Protein AF-A0A7J8TJE6-F1 (afdb_monomer_lite)

Organism: Gossypium davidsonii (NCBI:txid34287)

pLDDT: mean 71.07, std 12.69, range [40.38, 90.12]

Secondary structure (DSSP, 8-state):
----SS-S-TTHHHHHHTT--TT--HHHHHHHHHHHHHHHHHHHHHHHHHHHHHH-HHHHHHHH---S---SHHHHHHHHHHHHHH--

Structure (mmCIF, N/CA/C/O backbone):
data_AF-A0A7J8TJE6-F1
#
_entry.id   AF-A0A7J8TJE6-F1
#
loop_
_atom_site.group_PDB
_atom_site.id
_atom_site.type_symbol
_atom_site.label_atom_id
_atom_site.label_alt_id
_atom_site.label_comp_id
_atom_site.label_asym_id
_atom_site.label_entity_id
_atom_site.label_seq_id
_atom_site.pdbx_PDB_ins_code
_atom_site.Cartn_x
_atom_site.Cartn_y
_atom_site.Cartn_z
_atom_site.occupancy
_atom_site.B_iso_or_equiv
_atom_site.auth_seq_id
_atom_site.auth_comp_id
_atom_site.auth_asym_id
_atom_site.auth_atom_id
_atom_site.pdbx_PDB_model_num
ATOM 1 N N . MET A 1 1 ? 23.298 -26.233 -26.974 1.00 40.38 1 MET A N 1
ATOM 2 C CA . MET A 1 1 ? 23.435 -24.760 -26.986 1.00 40.38 1 MET A CA 1
ATOM 3 C C . MET A 1 1 ? 22.720 -24.248 -25.752 1.00 40.38 1 MET A C 1
ATOM 5 O O . MET A 1 1 ? 21.761 -24.887 -25.346 1.00 40.38 1 MET A O 1
ATOM 9 N N . LYS A 1 2 ? 23.332 -23.273 -25.081 1.00 45.53 2 LYS A N 1
ATOM 10 C CA . LYS A 1 2 ? 23.187 -22.983 -23.651 1.00 45.53 2 LYS A CA 1
ATOM 11 C C . LYS A 1 2 ? 21.801 -22.461 -23.262 1.00 45.53 2 LYS A C 1
ATOM 13 O O . LYS A 1 2 ? 21.073 -21.912 -24.077 1.00 45.53 2 LYS A O 1
ATOM 18 N N . GLU A 1 3 ? 21.507 -22.712 -21.996 1.00 48.03 3 GLU A N 1
ATOM 19 C CA . GLU A 1 3 ? 20.351 -22.315 -21.206 1.00 48.03 3 G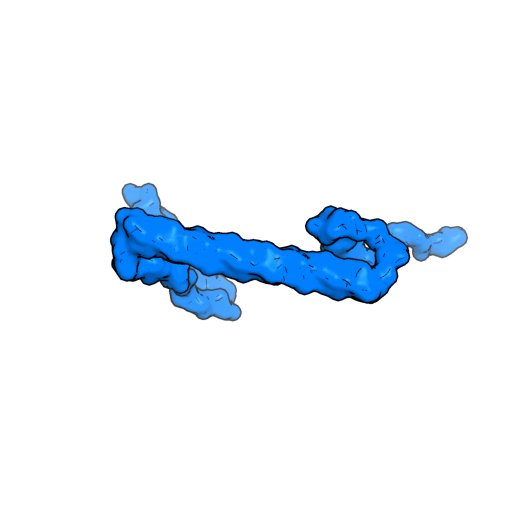LU A CA 1
ATOM 20 C C . GLU A 1 3 ? 20.278 -20.782 -21.102 1.00 48.03 3 GLU A C 1
ATOM 22 O O . GLU A 1 3 ? 21.058 -20.191 -20.365 1.00 48.03 3 GLU A O 1
ATOM 27 N N . ASP A 1 4 ? 19.350 -20.139 -21.812 1.00 48.62 4 ASP A N 1
ATOM 28 C CA . ASP A 1 4 ? 19.152 -18.678 -21.753 1.00 48.62 4 ASP A CA 1
ATOM 29 C C . ASP A 1 4 ? 17.676 -18.295 -21.493 1.00 48.62 4 ASP A C 1
ATOM 31 O O . ASP A 1 4 ? 17.207 -17.247 -21.924 1.00 48.62 4 ASP A O 1
ATOM 35 N N . GLU A 1 5 ? 16.910 -19.124 -20.770 1.00 50.84 5 GLU A N 1
ATOM 36 C CA . GLU A 1 5 ? 15.501 -18.818 -20.431 1.00 50.84 5 GLU A CA 1
ATOM 37 C C . GLU A 1 5 ? 15.255 -18.435 -18.957 1.00 50.84 5 GLU A C 1
ATOM 39 O O . GLU A 1 5 ? 14.128 -18.117 -18.585 1.00 50.84 5 GLU A O 1
ATOM 44 N N . ALA A 1 6 ? 16.289 -18.378 -18.108 1.00 47.91 6 ALA A N 1
ATOM 45 C CA . ALA A 1 6 ? 16.117 -18.194 -16.657 1.00 47.91 6 ALA A CA 1
ATOM 46 C C . ALA A 1 6 ? 16.570 -16.832 -16.085 1.00 47.91 6 ALA A C 1
ATOM 48 O O . ALA A 1 6 ? 16.607 -16.678 -14.869 1.00 47.91 6 ALA A O 1
ATOM 49 N N . ASN A 1 7 ? 16.893 -15.834 -16.915 1.00 46.31 7 ASN A N 1
ATOM 50 C CA . ASN A 1 7 ? 17.344 -14.507 -16.455 1.00 46.31 7 ASN A CA 1
ATOM 51 C C . ASN A 1 7 ? 16.469 -13.370 -17.011 1.00 46.31 7 ASN A C 1
ATOM 53 O O . ASN A 1 7 ? 16.929 -12.477 -17.720 1.00 46.31 7 ASN A O 1
ATOM 57 N N . GLY A 1 8 ? 15.174 -13.381 -16.685 1.00 54.75 8 GLY A N 1
ATOM 58 C CA . GLY A 1 8 ? 14.416 -12.126 -16.689 1.00 54.75 8 GLY A CA 1
ATOM 59 C C . GLY A 1 8 ? 14.964 -11.189 -15.605 1.00 54.75 8 GLY A C 1
ATOM 60 O O . GLY A 1 8 ? 15.413 -11.699 -14.578 1.00 54.75 8 GLY A O 1
ATOM 61 N N . PRO A 1 9 ? 14.944 -9.849 -15.785 1.00 55.53 9 PRO A N 1
ATOM 62 C CA . PRO A 1 9 ? 15.370 -8.941 -14.725 1.00 55.53 9 PRO A CA 1
ATOM 63 C C . PRO A 1 9 ? 14.600 -9.294 -13.442 1.00 55.53 9 PRO A C 1
ATOM 65 O O . PRO A 1 9 ? 13.385 -9.506 -13.533 1.00 55.53 9 PRO A O 1
ATOM 68 N N . PRO A 1 10 ? 15.270 -9.380 -12.275 1.00 59.41 10 PRO A N 1
ATOM 69 C CA . PRO A 1 10 ? 14.735 -9.981 -11.045 1.00 59.41 10 PRO A CA 1
ATOM 70 C C . PRO A 1 10 ? 13.429 -9.369 -10.506 1.00 59.41 10 PRO A C 1
ATOM 72 O O . PRO A 1 10 ? 12.875 -9.873 -9.540 1.00 59.41 10 PRO A O 1
ATOM 75 N N . ASN A 1 11 ? 12.894 -8.334 -11.157 1.00 64.50 11 ASN A N 1
ATOM 76 C CA . ASN A 1 11 ? 11.736 -7.560 -10.738 1.00 64.50 11 ASN A CA 1
ATOM 77 C C . ASN A 1 11 ? 10.670 -7.393 -11.846 1.00 64.50 11 ASN A C 1
ATOM 79 O O . ASN A 1 11 ? 9.973 -6.383 -11.854 1.00 64.50 11 ASN A O 1
ATOM 83 N N . ARG A 1 12 ? 10.502 -8.333 -12.797 1.00 66.81 12 ARG A N 1
ATOM 84 C CA . ARG A 1 12 ? 9.442 -8.237 -13.843 1.00 66.81 12 ARG A CA 1
ATOM 85 C C . ARG A 1 12 ? 8.049 -7.924 -13.270 1.00 66.81 12 ARG A C 1
ATOM 87 O O . ARG A 1 12 ? 7.304 -7.145 -13.860 1.00 66.81 12 ARG A O 1
ATOM 94 N N . GLU A 1 13 ? 7.730 -8.480 -12.104 1.00 74.56 13 GLU A N 1
ATOM 95 C CA . GLU A 1 13 ? 6.485 -8.207 -11.374 1.00 74.56 13 GLU A CA 1
ATOM 96 C C . GLU A 1 13 ? 6.358 -6.734 -10.956 1.00 74.56 13 GLU A C 1
ATOM 98 O O . GLU A 1 13 ? 5.280 -6.154 -11.051 1.00 74.56 13 GLU A O 1
ATOM 103 N N . MET A 1 14 ? 7.464 -6.095 -10.565 1.00 73.81 14 MET A N 1
ATOM 104 C CA . MET A 1 14 ? 7.503 -4.678 -10.197 1.00 73.81 14 MET A CA 1
ATOM 105 C C . MET A 1 14 ? 7.172 -3.782 -11.395 1.00 73.81 14 MET A C 1
ATOM 107 O O . MET A 1 14 ? 6.359 -2.873 -11.261 1.00 73.81 14 MET A O 1
ATOM 111 N N . TYR A 1 15 ? 7.732 -4.061 -12.576 1.00 78.94 15 TYR A N 1
ATOM 112 C CA . TYR A 1 15 ? 7.412 -3.313 -13.798 1.00 78.94 15 TYR A CA 1
ATOM 113 C C . TYR A 1 15 ? 5.938 -3.481 -14.192 1.00 78.94 15 TYR A C 1
ATOM 115 O O . TYR A 1 15 ? 5.267 -2.493 -14.486 1.00 78.94 15 TYR A O 1
ATOM 123 N N . ALA A 1 16 ? 5.390 -4.696 -14.084 1.00 79.38 16 ALA A N 1
ATOM 124 C CA . ALA A 1 16 ? 3.970 -4.951 -14.332 1.00 79.38 16 ALA A CA 1
ATOM 125 C C . ALA A 1 16 ? 3.049 -4.190 -13.356 1.00 79.38 16 ALA A C 1
ATOM 127 O O . ALA A 1 16 ? 2.066 -3.582 -13.781 1.00 79.38 16 ALA A O 1
ATOM 128 N N . LEU A 1 17 ? 3.388 -4.165 -12.060 1.00 82.25 17 LEU A N 1
ATOM 129 C CA . LEU A 1 17 ? 2.648 -3.430 -11.022 1.00 82.25 17 LEU A CA 1
ATOM 130 C C . LEU A 1 17 ? 2.717 -1.904 -11.194 1.00 82.25 17 LEU A C 1
ATOM 132 O O . LEU A 1 17 ? 1.778 -1.187 -10.824 1.00 82.25 17 LEU A O 1
ATOM 136 N N . LEU A 1 18 ? 3.831 -1.408 -11.738 1.00 82.38 18 LEU A N 1
ATOM 137 C CA . LEU A 1 18 ? 4.048 0.002 -12.061 1.00 82.38 18 LEU A CA 1
ATOM 138 C C . LEU A 1 18 ? 3.531 0.378 -13.460 1.00 82.38 18 LEU A C 1
ATOM 140 O O . LEU A 1 18 ? 3.576 1.553 -13.810 1.00 82.38 18 LEU A O 1
ATOM 144 N N . HIS A 1 19 ? 3.002 -0.583 -14.228 1.00 83.06 19 HIS A N 1
ATOM 145 C CA . HIS A 1 19 ? 2.595 -0.407 -15.627 1.00 83.06 19 HIS A CA 1
ATOM 146 C C . HIS A 1 19 ? 3.708 0.179 -16.509 1.00 83.06 19 HIS A C 1
ATOM 148 O O . HIS A 1 19 ? 3.456 0.997 -17.392 1.00 83.06 19 HIS A O 1
ATOM 154 N N . LEU A 1 20 ? 4.944 -0.243 -16.251 1.00 85.50 20 LEU A N 1
ATOM 155 C CA . LEU A 1 20 ? 6.129 0.134 -17.006 1.00 85.50 20 LEU A CA 1
ATOM 156 C C . LEU A 1 20 ? 6.605 -1.039 -17.854 1.00 85.50 20 LEU A C 1
ATOM 158 O O . LEU A 1 20 ? 6.418 -2.207 -17.508 1.00 85.50 20 LEU A O 1
ATOM 162 N N . SER A 1 21 ? 7.238 -0.711 -18.973 1.00 84.12 21 SER 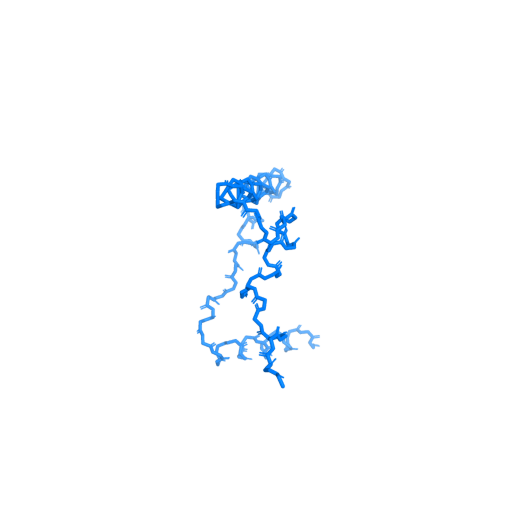A N 1
ATOM 163 C CA . SER A 1 21 ? 7.919 -1.710 -19.783 1.00 84.12 21 SER A CA 1
ATOM 164 C C . SER A 1 21 ? 9.232 -2.132 -19.098 1.00 84.12 21 SER A C 1
ATOM 166 O O . SER A 1 21 ? 9.827 -1.312 -18.393 1.00 84.12 21 SER A O 1
ATOM 168 N N . PRO A 1 22 ? 9.715 -3.379 -19.262 1.00 79.19 22 PRO A N 1
ATOM 169 C CA . PRO A 1 22 ? 10.987 -3.822 -18.678 1.00 79.19 22 PRO A CA 1
ATOM 170 C C . PRO A 1 22 ? 12.223 -3.029 -19.144 1.00 79.19 22 PRO A C 1
ATOM 172 O O . PRO A 1 22 ? 13.276 -3.140 -18.528 1.00 79.19 22 PRO A O 1
ATOM 175 N N . ASP A 1 23 ? 12.098 -2.266 -20.230 1.00 81.44 23 ASP A N 1
ATOM 176 C CA . ASP A 1 23 ? 13.088 -1.354 -20.817 1.00 81.44 23 ASP A CA 1
ATOM 177 C C . ASP A 1 23 ? 12.859 0.128 -20.450 1.00 81.44 23 ASP A C 1
ATOM 179 O O . ASP A 1 23 ? 13.527 1.001 -21.002 1.00 81.44 23 ASP A O 1
ATOM 183 N N . ALA A 1 24 ? 11.933 0.426 -19.530 1.00 83.56 24 ALA A N 1
ATOM 184 C CA . ALA A 1 24 ? 11.698 1.787 -19.045 1.00 83.56 24 ALA A CA 1
ATOM 185 C C . ALA A 1 24 ? 12.959 2.392 -18.405 1.00 83.56 24 ALA A C 1
ATOM 187 O O . ALA A 1 24 ? 13.721 1.699 -17.727 1.00 83.56 24 ALA A O 1
ATOM 188 N N . SER A 1 25 ? 13.147 3.702 -18.587 1.00 87.25 25 SER A N 1
ATOM 189 C CA . SER A 1 25 ? 14.298 4.424 -18.032 1.00 87.25 25 SER A CA 1
ATOM 190 C C . SER A 1 25 ? 14.192 4.559 -16.511 1.00 87.25 25 SER A C 1
ATOM 192 O O . SER A 1 25 ? 13.094 4.697 -15.966 1.00 87.25 25 SER A O 1
ATOM 194 N N . ASP A 1 26 ? 15.330 4.612 -15.817 1.00 86.31 26 ASP A N 1
ATOM 195 C CA . ASP A 1 26 ? 15.390 4.802 -14.362 1.00 86.31 26 ASP A CA 1
ATOM 196 C C . ASP A 1 26 ? 14.607 6.047 -13.910 1.00 86.31 26 ASP A C 1
ATOM 198 O O . ASP A 1 26 ? 13.910 6.024 -12.897 1.00 86.31 26 ASP A O 1
ATOM 202 N N . GLU A 1 27 ? 14.635 7.126 -14.695 1.00 87.88 27 GLU A N 1
ATOM 203 C CA . GLU A 1 27 ? 13.883 8.356 -14.412 1.00 87.88 27 GLU A CA 1
ATOM 204 C C . GLU A 1 27 ? 12.361 8.148 -14.440 1.00 87.88 27 GLU A C 1
ATOM 206 O O . GLU A 1 27 ? 11.622 8.755 -13.657 1.00 87.88 27 GLU A O 1
ATOM 211 N N . GLU A 1 28 ? 11.877 7.292 -15.340 1.00 84.81 28 GLU A N 1
ATOM 212 C CA . GLU A 1 28 ? 10.460 6.943 -15.442 1.00 84.81 28 GLU A CA 1
ATOM 213 C C . GLU A 1 28 ? 10.048 6.046 -14.277 1.00 84.81 28 GLU A C 1
ATOM 215 O O . GLU A 1 28 ? 9.015 6.292 -13.649 1.00 84.81 28 GLU A O 1
ATOM 220 N N . VAL A 1 29 ? 10.892 5.070 -13.929 1.00 85.50 29 VAL A N 1
ATOM 221 C CA . VAL A 1 29 ? 10.698 4.198 -12.764 1.00 85.50 29 VAL A CA 1
ATOM 222 C C . VAL A 1 29 ? 10.607 5.030 -11.483 1.00 85.50 29 VAL A C 1
ATOM 224 O O . VAL A 1 29 ? 9.631 4.902 -10.739 1.00 85.50 29 VAL A O 1
ATOM 227 N N . HIS A 1 30 ? 11.557 5.940 -11.256 1.00 87.12 30 HIS A N 1
ATOM 228 C CA . HIS A 1 30 ? 11.555 6.834 -10.096 1.00 87.12 30 HIS A CA 1
ATOM 229 C C . HIS A 1 30 ? 10.296 7.700 -10.040 1.00 87.12 30 HIS A C 1
ATOM 231 O O . HIS A 1 30 ? 9.614 7.741 -9.016 1.00 87.12 30 HIS A O 1
ATOM 237 N N . ARG A 1 31 ? 9.918 8.325 -11.160 1.00 90.12 31 ARG A N 1
ATOM 238 C CA . ARG A 1 31 ? 8.728 9.180 -11.225 1.00 90.12 31 ARG A CA 1
ATOM 239 C C . ARG A 1 31 ? 7.443 8.420 -10.903 1.00 90.12 31 ARG A C 1
ATOM 241 O O . ARG A 1 31 ? 6.576 8.950 -10.206 1.00 90.12 31 ARG A O 1
ATOM 248 N N . VAL A 1 32 ? 7.279 7.202 -11.423 1.00 88.88 32 VAL A N 1
ATOM 249 C CA . VAL A 1 32 ? 6.077 6.398 -11.161 1.00 88.88 32 VAL A CA 1
ATOM 250 C C . VAL A 1 32 ? 6.032 5.950 -9.705 1.00 88.88 32 VAL A C 1
ATOM 252 O O . VAL A 1 32 ? 4.968 6.047 -9.093 1.00 88.88 32 VAL A O 1
ATOM 255 N N . ILE A 1 33 ? 7.159 5.523 -9.130 1.00 85.31 33 ILE A N 1
ATOM 256 C CA . ILE A 1 33 ? 7.241 5.163 -7.708 1.00 85.31 33 ILE A CA 1
ATOM 257 C C . ILE A 1 33 ? 6.881 6.364 -6.834 1.00 85.31 33 ILE A C 1
ATOM 259 O O . ILE A 1 33 ? 6.017 6.237 -5.966 1.00 85.31 33 ILE A O 1
ATOM 263 N N . ASP A 1 34 ? 7.459 7.534 -7.104 1.00 88.12 34 ASP A N 1
ATOM 264 C CA . ASP A 1 34 ? 7.184 8.760 -6.354 1.00 88.12 34 ASP A CA 1
ATOM 265 C C . ASP A 1 34 ? 5.705 9.148 -6.440 1.00 88.12 34 ASP A C 1
ATOM 267 O O . ASP A 1 34 ? 5.060 9.432 -5.427 1.00 88.12 34 ASP A O 1
ATOM 271 N N . ASN A 1 35 ? 5.122 9.091 -7.639 1.00 84.75 35 ASN A N 1
ATOM 272 C CA . ASN A 1 35 ? 3.703 9.370 -7.840 1.00 84.75 35 ASN A CA 1
ATOM 273 C C . ASN A 1 35 ? 2.807 8.351 -7.123 1.00 84.75 35 ASN A C 1
ATOM 275 O O . ASN A 1 35 ? 1.808 8.731 -6.507 1.00 84.75 35 ASN A O 1
ATOM 279 N N . ARG A 1 36 ? 3.161 7.061 -7.166 1.00 87.06 36 ARG A N 1
ATOM 280 C CA . ARG A 1 36 ? 2.418 5.984 -6.499 1.00 87.06 36 ARG A CA 1
ATOM 281 C C . ARG A 1 36 ? 2.490 6.137 -4.981 1.00 87.06 36 ARG A C 1
ATOM 283 O O . ARG A 1 36 ? 1.462 6.043 -4.312 1.00 87.06 36 ARG A O 1
ATOM 290 N N . LEU A 1 37 ? 3.669 6.439 -4.440 1.00 82.56 37 LEU A N 1
ATOM 291 C CA . LEU A 1 37 ? 3.881 6.675 -3.014 1.00 82.56 37 LEU A CA 1
ATOM 292 C C . LEU A 1 37 ? 3.131 7.924 -2.536 1.00 82.56 37 LEU A C 1
ATOM 294 O O . LEU A 1 37 ? 2.480 7.899 -1.486 1.00 82.56 37 LEU A O 1
ATOM 298 N N . LYS A 1 38 ? 3.147 8.995 -3.338 1.00 84.25 38 LYS A N 1
ATOM 299 C CA . LYS A 1 38 ? 2.366 10.209 -3.087 1.00 84.25 38 L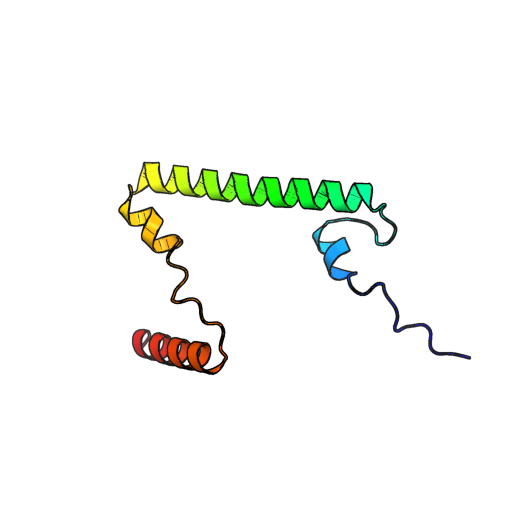YS A CA 1
ATOM 300 C C . LY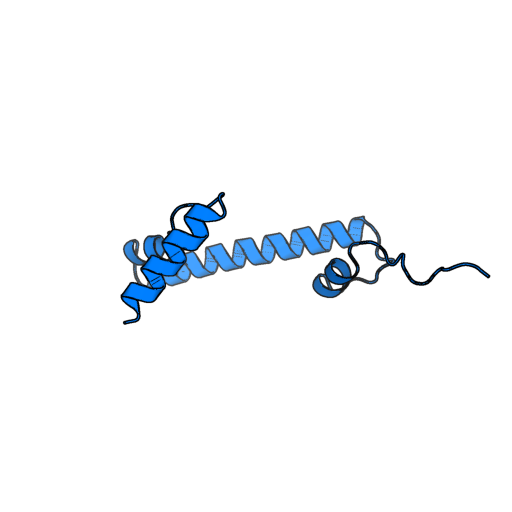S A 1 38 ? 0.869 9.910 -3.073 1.00 84.25 38 LYS A C 1
ATOM 302 O O . LYS A 1 38 ? 0.176 10.362 -2.166 1.00 84.25 38 LYS A O 1
ATOM 307 N N . PHE A 1 39 ? 0.372 9.113 -4.020 1.00 83.75 39 PHE A N 1
ATOM 308 C CA . PHE A 1 39 ? -1.031 8.698 -4.055 1.00 83.75 39 PHE A CA 1
ATOM 309 C C . PHE A 1 39 ? -1.426 7.892 -2.813 1.00 83.75 39 PHE A C 1
ATOM 311 O O . PHE A 1 39 ? -2.448 8.195 -2.199 1.00 83.75 39 PHE A O 1
ATOM 318 N N . ILE A 1 40 ? -0.612 6.912 -2.407 1.00 79.25 40 ILE A N 1
ATOM 319 C CA . ILE A 1 40 ? -0.857 6.105 -1.201 1.00 79.25 40 ILE A CA 1
ATOM 320 C C . ILE A 1 40 ? -0.913 7.002 0.037 1.00 79.25 40 ILE A C 1
ATOM 322 O O . ILE A 1 40 ? -1.866 6.933 0.811 1.00 79.25 40 ILE A O 1
ATOM 326 N N . THR A 1 41 ? 0.069 7.889 0.198 1.00 75.62 41 THR A N 1
ATOM 327 C CA . THR A 1 41 ? 0.146 8.805 1.344 1.00 75.62 41 THR A CA 1
ATOM 328 C C . THR A 1 41 ? -1.060 9.741 1.400 1.00 75.62 41 THR A C 1
ATOM 330 O O . THR A 1 41 ? -1.715 9.845 2.436 1.00 75.62 41 THR A O 1
ATOM 333 N N . LEU A 1 42 ? -1.401 10.384 0.280 1.00 76.94 42 LEU A N 1
ATOM 334 C CA . LEU A 1 42 ? -2.537 11.305 0.206 1.00 76.94 42 LEU A CA 1
ATOM 335 C C . LEU A 1 42 ? -3.873 10.593 0.428 1.00 76.94 42 LEU A C 1
ATOM 337 O O . LEU A 1 42 ? -4.744 11.134 1.106 1.00 76.94 42 LEU A O 1
ATOM 341 N N . THR A 1 43 ? -4.035 9.384 -0.111 1.00 73.25 43 THR A N 1
ATOM 342 C CA . THR A 1 43 ? -5.256 8.589 0.070 1.00 73.25 43 THR A CA 1
ATOM 343 C C . THR A 1 43 ? -5.405 8.147 1.519 1.00 73.25 43 THR A C 1
ATOM 345 O O . THR A 1 43 ? -6.497 8.269 2.064 1.00 73.25 43 THR A O 1
ATOM 348 N N . ASN A 1 44 ? -4.319 7.717 2.167 1.00 76.25 44 ASN A N 1
ATOM 349 C CA . ASN A 1 44 ? -4.330 7.388 3.590 1.00 76.25 44 ASN A CA 1
ATOM 350 C C . ASN A 1 44 ? -4.712 8.604 4.434 1.00 76.25 44 ASN A C 1
ATOM 352 O O . ASN A 1 44 ? -5.663 8.524 5.201 1.00 76.25 44 ASN A O 1
ATOM 356 N N . ILE A 1 45 ? -4.044 9.748 4.258 1.00 77.75 45 ILE A N 1
ATOM 357 C CA . ILE A 1 45 ? -4.364 10.972 5.011 1.00 77.75 45 ILE A CA 1
ATOM 358 C C . ILE A 1 45 ? -5.822 11.384 4.790 1.00 77.75 45 ILE A C 1
ATOM 360 O O . ILE A 1 45 ? -6.530 11.673 5.750 1.00 77.75 45 ILE A O 1
ATOM 364 N N . LYS A 1 46 ? -6.300 11.363 3.541 1.00 76.62 46 LYS A N 1
ATOM 365 C CA . LYS A 1 46 ? -7.690 11.695 3.218 1.00 76.62 46 LYS A CA 1
ATOM 366 C C . LYS A 1 46 ? -8.673 10.732 3.881 1.00 76.62 46 LYS A C 1
ATOM 368 O O . LYS A 1 46 ? -9.663 11.182 4.445 1.00 76.62 46 LYS A O 1
ATOM 373 N N . LEU A 1 47 ? -8.394 9.431 3.844 1.00 74.38 47 LEU A N 1
ATOM 374 C CA . LEU A 1 47 ? -9.201 8.416 4.513 1.00 74.38 47 LEU A CA 1
ATOM 375 C C . LEU A 1 47 ? -9.215 8.640 6.032 1.00 74.38 47 LEU A C 1
ATOM 377 O O . LEU A 1 47 ? -10.275 8.554 6.641 1.00 74.38 47 LEU A O 1
ATOM 381 N N . HIS A 1 48 ? -8.074 8.988 6.634 1.00 73.50 48 HIS A N 1
ATOM 382 C CA . HIS A 1 48 ? -7.995 9.349 8.049 1.00 73.50 48 HIS A CA 1
ATOM 383 C C . HIS A 1 48 ? -8.841 10.586 8.370 1.00 73.50 48 HIS A C 1
ATOM 385 O O . HIS A 1 48 ? -9.616 10.545 9.318 1.00 73.50 48 HIS A O 1
ATOM 391 N N . MET A 1 49 ? -8.769 11.649 7.565 1.00 75.94 49 MET A N 1
ATOM 392 C CA . MET A 1 49 ? -9.617 12.834 7.749 1.00 75.94 49 MET A CA 1
ATOM 393 C C . MET A 1 49 ? -11.106 12.489 7.637 1.00 75.94 49 MET A C 1
ATOM 395 O O . MET A 1 49 ? -11.890 12.882 8.488 1.00 75.94 49 MET A O 1
ATOM 399 N N . GLN A 1 50 ? -11.494 11.682 6.647 1.00 71.31 50 GLN A N 1
ATOM 400 C CA . GLN A 1 50 ? -12.888 11.259 6.482 1.00 71.31 50 GLN A CA 1
ATOM 401 C C . GLN A 1 50 ? -13.379 10.397 7.650 1.00 71.31 50 GLN A C 1
ATOM 403 O O . GLN A 1 50 ? -14.508 10.553 8.096 1.00 71.31 50 GLN A O 1
ATOM 408 N N . ILE A 1 51 ? -12.544 9.489 8.160 1.00 67.75 51 ILE A N 1
ATOM 409 C CA . ILE A 1 51 ? -12.877 8.676 9.335 1.00 67.75 51 ILE A CA 1
ATOM 410 C C . ILE A 1 51 ? -13.023 9.561 10.575 1.00 67.75 51 ILE A C 1
ATOM 412 O O . ILE A 1 51 ? -13.971 9.378 11.331 1.00 67.75 51 ILE A O 1
ATOM 416 N N . TYR A 1 52 ? -12.138 10.545 10.745 1.00 67.38 52 TYR A N 1
ATOM 417 C CA . TYR A 1 52 ? -12.227 11.528 11.821 1.00 67.38 52 TYR A CA 1
ATOM 418 C C . TYR A 1 52 ? -13.531 12.329 11.758 1.00 67.38 52 TYR A C 1
ATOM 420 O O . TYR A 1 52 ? -14.233 12.422 12.762 1.00 67.38 52 TYR A O 1
ATOM 428 N N . ASP A 1 53 ? -13.881 12.847 10.580 1.00 68.75 53 ASP A N 1
ATOM 429 C CA . ASP A 1 53 ? -15.093 13.645 10.380 1.00 68.75 53 ASP A CA 1
ATOM 430 C C . ASP A 1 53 ? -16.374 12.844 10.674 1.00 68.75 53 ASP A C 1
ATOM 432 O O . ASP A 1 53 ? -17.386 13.419 11.070 1.00 68.75 53 ASP A O 1
ATOM 436 N N . ILE A 1 54 ? -16.340 11.518 10.492 1.00 70.50 54 ILE A N 1
ATOM 437 C CA . ILE A 1 54 ? -17.503 10.640 10.683 1.00 70.50 54 ILE A CA 1
ATOM 438 C C . ILE A 1 54 ? -17.572 10.071 12.109 1.00 70.50 54 ILE A C 1
ATOM 440 O O . ILE A 1 54 ? -18.664 9.964 12.665 1.00 70.50 54 ILE A O 1
ATOM 444 N N . TYR A 1 55 ? -16.441 9.689 12.707 1.00 66.62 55 TYR A N 1
ATOM 445 C CA . TYR A 1 55 ? -16.411 8.873 13.929 1.00 66.62 55 TYR A CA 1
ATOM 446 C C . TYR A 1 55 ? -15.562 9.459 15.076 1.00 66.62 55 TYR A C 1
ATOM 448 O O . TYR A 1 55 ? -15.492 8.859 16.148 1.00 66.62 55 TYR A O 1
ATOM 456 N N . GLY A 1 56 ? -14.913 10.614 14.898 1.00 67.81 56 GLY A N 1
ATOM 457 C CA . GLY A 1 56 ? -14.077 11.247 15.928 1.00 67.81 56 GLY A CA 1
ATOM 458 C C . GLY A 1 56 ? -12.763 10.504 16.233 1.00 67.81 56 GLY A C 1
ATOM 459 O O . GLY A 1 56 ? -12.386 9.551 15.551 1.00 67.81 56 GLY A O 1
ATOM 460 N N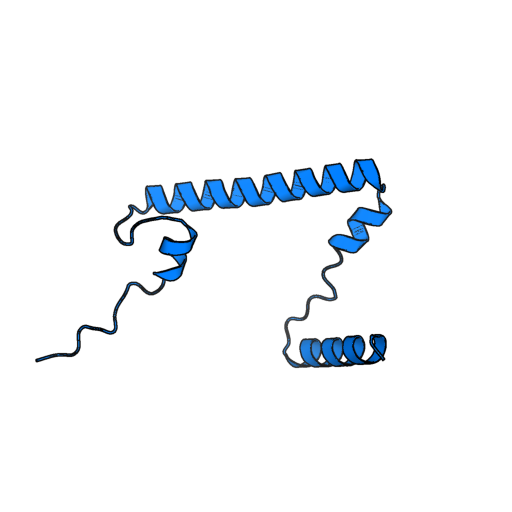 . MET A 1 57 ? -12.032 10.952 17.266 1.00 61.16 57 MET A N 1
ATOM 461 C CA . MET A 1 57 ? -10.662 10.489 17.580 1.00 61.16 57 MET A CA 1
ATOM 462 C C . MET A 1 57 ? -10.538 8.992 17.916 1.00 61.16 57 MET A C 1
ATOM 464 O O . MET A 1 57 ? -9.510 8.393 17.609 1.00 61.16 57 MET A O 1
ATOM 468 N N . GLU A 1 58 ? -11.556 8.374 18.522 1.00 59.75 58 GLU A N 1
ATOM 469 C CA . GLU A 1 58 ? -11.505 6.961 18.947 1.00 59.75 58 GLU A CA 1
ATOM 470 C C . GLU A 1 58 ? -11.394 5.995 17.756 1.00 59.75 58 GLU A C 1
ATOM 472 O O . GLU A 1 58 ? -10.719 4.967 17.824 1.00 59.75 58 GLU A O 1
ATOM 477 N N . SER A 1 59 ? -11.982 6.365 16.618 1.00 58.94 59 SER A N 1
ATOM 478 C CA . SER A 1 59 ? -11.976 5.552 15.399 1.00 58.94 59 SER A CA 1
ATOM 479 C C . SER A 1 59 ? -10.611 5.473 14.710 1.00 58.94 59 SER A C 1
ATOM 481 O O . SER A 1 59 ? -10.293 4.459 14.082 1.00 58.94 59 SER A O 1
ATOM 483 N N . LEU A 1 60 ? -9.779 6.510 14.857 1.00 56.09 60 LEU A N 1
ATOM 484 C CA . LEU A 1 60 ? -8.445 6.575 14.258 1.00 56.09 60 LEU A CA 1
ATOM 485 C C . LEU A 1 60 ? -7.475 5.590 14.918 1.00 56.09 60 LEU A C 1
ATOM 487 O O . LEU A 1 60 ? -6.661 4.988 14.217 1.00 56.09 60 LEU A O 1
ATOM 491 N N . ASN A 1 61 ? -7.604 5.386 16.233 1.00 55.84 61 ASN A N 1
ATOM 492 C CA . ASN A 1 61 ? -6.776 4.440 16.982 1.00 55.84 61 ASN A CA 1
ATOM 493 C C . ASN A 1 61 ? -7.066 2.992 16.555 1.00 55.84 61 ASN A C 1
ATOM 495 O O . ASN A 1 61 ? -6.136 2.241 16.285 1.00 55.84 61 ASN A O 1
ATOM 499 N N . SER A 1 62 ? -8.335 2.633 16.327 1.00 56.88 62 SER A N 1
ATOM 500 C CA . SER A 1 62 ? -8.722 1.259 15.954 1.00 56.88 62 SER A CA 1
ATOM 501 C C . SER A 1 62 ? -8.161 0.762 14.611 1.00 56.88 62 SER A C 1
ATOM 503 O O . SER A 1 62 ? -8.007 -0.440 14.412 1.00 56.88 62 SER A O 1
ATOM 505 N N . ARG A 1 63 ? -7.847 1.672 13.673 1.00 54.53 63 ARG A N 1
ATOM 506 C CA . ARG A 1 63 ? -7.326 1.322 12.337 1.00 54.53 63 ARG A CA 1
ATOM 507 C C . ARG A 1 63 ? -5.801 1.403 12.244 1.00 54.53 63 ARG A C 1
ATOM 509 O O . ARG A 1 63 ? -5.229 0.842 11.311 1.00 54.53 63 ARG A O 1
ATOM 516 N N . LEU A 1 64 ? -5.159 2.116 13.176 1.00 49.72 64 LEU A N 1
ATOM 517 C CA . LEU A 1 64 ? -3.705 2.300 13.242 1.00 49.72 64 LEU A CA 1
ATOM 518 C C . LEU A 1 64 ? -3.034 1.494 14.360 1.00 49.72 64 LEU A C 1
ATOM 520 O O . LEU A 1 64 ? -1.806 1.404 14.380 1.00 49.72 64 LEU A O 1
ATOM 524 N N . GLU A 1 65 ? -3.808 0.859 15.238 1.00 55.84 65 GLU A N 1
ATOM 525 C CA . GLU A 1 65 ? -3.364 -0.288 16.025 1.00 55.84 65 GLU A CA 1
ATOM 526 C C . GLU A 1 65 ? -3.142 -1.473 15.076 1.00 55.84 65 GLU A C 1
ATOM 528 O O . GLU A 1 65 ? -3.821 -2.496 15.111 1.00 55.84 65 GLU A O 1
ATOM 533 N N . LEU A 1 66 ? -2.144 -1.337 14.193 1.00 55.22 66 LEU A N 1
ATOM 534 C CA . LEU A 1 66 ? -1.378 -2.491 13.769 1.00 55.22 66 LEU A CA 1
ATOM 535 C C . LEU A 1 66 ? -1.026 -3.194 15.073 1.00 55.22 66 LEU A C 1
ATOM 537 O O . LEU A 1 66 ? -0.331 -2.614 15.915 1.00 55.22 66 LEU A O 1
ATOM 541 N N . GLY A 1 67 ? -1.601 -4.383 15.260 1.00 55.66 67 GLY A N 1
ATOM 542 C CA . GLY A 1 67 ? -1.354 -5.207 16.431 1.00 55.66 67 GLY A CA 1
ATOM 543 C C . GLY A 1 67 ? 0.149 -5.306 16.710 1.00 55.66 67 GLY A C 1
ATOM 544 O O . GLY A 1 67 ? 0.964 -4.966 15.844 1.00 55.66 67 GLY A O 1
ATOM 545 N N . PRO A 1 68 ? 0.536 -5.748 17.919 1.00 57.28 68 PRO A N 1
ATOM 546 C CA . PRO A 1 68 ? 1.920 -5.717 18.386 1.00 57.28 68 PRO A CA 1
ATOM 547 C C . PRO A 1 68 ? 2.872 -6.113 17.263 1.00 57.28 68 PRO A C 1
ATOM 549 O O . PRO A 1 68 ? 2.630 -7.123 16.617 1.00 57.28 68 PRO A O 1
ATOM 552 N N . LYS A 1 69 ? 3.893 -5.303 16.969 1.00 58.88 69 LYS A N 1
ATOM 553 C CA . LYS A 1 69 ? 4.746 -5.498 15.789 1.00 58.88 69 LYS A CA 1
ATOM 554 C C . LYS A 1 69 ? 5.488 -6.840 15.902 1.00 58.88 69 LYS A C 1
ATOM 556 O O . LYS A 1 69 ? 6.535 -6.903 16.542 1.00 58.88 69 LYS A O 1
ATOM 561 N N . LEU A 1 70 ? 4.926 -7.900 15.317 1.00 61.47 70 LEU A N 1
ATOM 562 C CA . LEU A 1 70 ? 5.463 -9.260 15.389 1.00 61.47 70 LEU A CA 1
ATOM 563 C C . LEU A 1 70 ? 6.613 -9.375 14.401 1.00 61.47 70 LEU A C 1
ATOM 565 O O . LEU A 1 70 ? 6.404 -9.421 13.192 1.00 61.47 70 LEU A O 1
ATOM 569 N N . ASN A 1 71 ? 7.837 -9.395 14.918 1.00 65.56 71 ASN A N 1
ATOM 570 C CA . ASN A 1 71 ? 9.038 -9.506 14.086 1.00 65.56 71 ASN A CA 1
ATOM 571 C C . ASN A 1 71 ? 9.638 -10.921 14.135 1.00 65.56 71 ASN A C 1
ATOM 573 O O . ASN A 1 71 ? 10.649 -11.179 13.485 1.00 65.56 71 ASN A O 1
ATOM 577 N N . LYS A 1 72 ? 9.032 -11.835 14.910 1.00 73.12 72 LYS A N 1
ATOM 578 C CA . LYS A 1 72 ? 9.462 -13.230 15.073 1.00 73.12 72 LYS A CA 1
ATOM 579 C C . LYS A 1 72 ? 8.334 -14.200 14.725 1.00 73.12 72 LYS A C 1
ATOM 581 O O . LYS A 1 72 ? 7.169 -13.945 15.024 1.00 73.12 72 LYS A O 1
ATOM 586 N N . LEU A 1 73 ? 8.692 -15.334 14.124 1.00 71.25 73 LEU A N 1
ATOM 587 C CA . LEU A 1 73 ? 7.753 -16.350 13.635 1.00 71.25 73 LEU A CA 1
ATOM 588 C C . LEU A 1 73 ? 6.876 -16.932 14.760 1.00 71.25 73 LEU A C 1
ATOM 590 O O . LEU A 1 73 ? 5.703 -17.236 14.558 1.00 71.25 73 LEU A O 1
ATOM 594 N N . GLU A 1 74 ? 7.443 -17.069 15.952 1.00 72.81 74 GLU A N 1
ATOM 595 C CA . GLU A 1 74 ? 6.797 -17.589 17.156 1.00 72.81 74 GLU A CA 1
ATOM 596 C C . GLU A 1 74 ? 5.693 -16.650 17.650 1.00 72.81 74 GLU A C 1
ATOM 598 O O . GLU A 1 74 ? 4.599 -17.103 17.980 1.00 72.81 74 GLU A O 1
ATOM 603 N N . GLU A 1 75 ? 5.947 -15.340 17.618 1.00 74.69 75 GLU A N 1
ATOM 604 C CA . GLU A 1 75 ? 4.985 -14.313 18.029 1.00 74.69 75 GLU A CA 1
ATOM 605 C C . GLU A 1 75 ? 3.788 -14.264 17.060 1.00 74.69 75 GLU A C 1
ATOM 607 O O . GLU A 1 75 ? 2.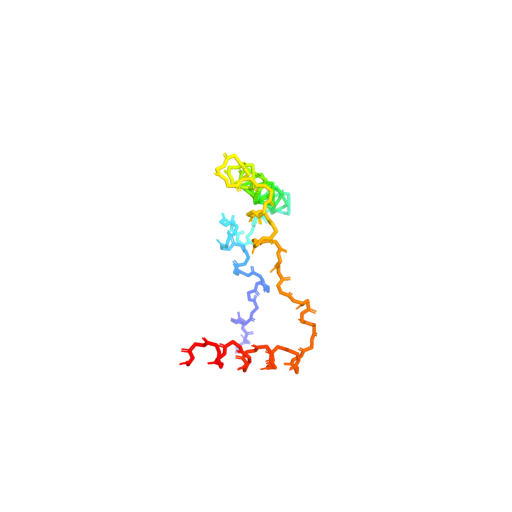642 -14.125 17.490 1.00 74.69 75 GLU A O 1
ATOM 612 N N . ILE A 1 76 ? 4.040 -14.466 15.757 1.00 75.38 76 ILE A N 1
ATOM 613 C CA . ILE A 1 76 ? 3.003 -14.583 14.715 1.00 75.38 76 ILE A CA 1
ATOM 614 C C . ILE A 1 76 ? 2.101 -15.794 14.972 1.00 75.38 76 ILE A C 1
ATOM 616 O O . ILE A 1 76 ? 0.877 -15.668 14.947 1.00 75.38 76 ILE A O 1
ATOM 620 N N . LYS A 1 77 ? 2.689 -16.962 15.256 1.00 78.62 77 LYS A N 1
ATOM 621 C CA . LYS A 1 77 ? 1.928 -18.189 15.545 1.00 78.62 77 LYS A CA 1
ATOM 622 C C . LYS A 1 77 ? 1.072 -18.058 16.803 1.00 78.62 77 LYS A C 1
ATOM 624 O O . LYS A 1 77 ? -0.067 -18.515 16.811 1.00 78.62 77 LYS A O 1
ATOM 629 N N . GLU A 1 78 ? 1.598 -17.423 17.847 1.00 82.75 78 GLU A N 1
ATOM 630 C CA . GLU A 1 78 ? 0.871 -17.223 19.101 1.00 82.75 78 GLU A CA 1
ATOM 631 C C . GLU A 1 78 ? -0.341 -16.296 18.923 1.00 82.75 78 GLU A C 1
ATOM 633 O O . GLU A 1 78 ? -1.420 -16.578 19.446 1.00 82.75 78 GLU A O 1
ATOM 638 N N . GLN A 1 79 ? -0.200 -15.208 18.157 1.00 78.12 79 GLN A N 1
ATOM 639 C CA . GLN A 1 79 ? -1.337 -14.333 17.862 1.00 78.12 79 GLN A CA 1
ATOM 640 C C . GLN A 1 79 ? -2.386 -15.006 16.979 1.00 78.12 79 GLN A C 1
ATOM 642 O O . GLN A 1 79 ? -3.579 -14.819 17.208 1.00 78.12 79 GLN A O 1
ATOM 647 N N . LEU A 1 80 ? -1.959 -15.824 16.017 1.00 78.00 80 LEU A N 1
ATOM 648 C CA . LEU A 1 80 ? -2.871 -16.559 15.143 1.00 78.00 80 LEU A CA 1
ATOM 649 C C . LEU A 1 80 ? -3.714 -17.577 15.929 1.00 78.00 80 LEU A C 1
ATOM 651 O O . LEU A 1 80 ? -4.914 -17.695 15.698 1.00 78.00 80 LEU A O 1
ATOM 655 N N . GLU A 1 81 ? -3.118 -18.245 16.919 1.00 84.38 81 GLU A N 1
ATOM 656 C CA . GLU A 1 81 ? -3.843 -19.138 17.831 1.00 84.38 81 GLU A CA 1
ATOM 657 C C . GLU A 1 81 ? -4.818 -18.375 18.744 1.00 84.38 81 GLU A C 1
ATOM 659 O O . GLU A 1 81 ? -5.923 -18.852 18.998 1.00 84.38 81 GLU A O 1
ATOM 664 N N . LYS A 1 82 ? -4.450 -17.175 19.217 1.00 81.44 82 LYS A N 1
ATOM 665 C CA . LYS A 1 82 ? -5.354 -16.318 20.008 1.00 81.44 82 LYS A CA 1
ATOM 666 C C . LYS A 1 82 ? -6.556 -15.846 19.194 1.00 81.44 82 LYS A C 1
ATOM 668 O O . LYS A 1 82 ? -7.667 -15.890 19.706 1.00 81.44 82 LYS A O 1
ATOM 673 N N . LEU A 1 83 ? -6.345 -15.436 17.942 1.00 78.94 83 LEU A N 1
ATOM 674 C CA . LEU A 1 83 ? -7.425 -15.052 17.026 1.00 78.94 83 LEU A CA 1
ATOM 675 C C . LEU A 1 83 ? -8.365 -16.227 16.756 1.00 78.94 83 LEU A C 1
ATOM 677 O O . LEU A 1 83 ? -9.575 -16.074 16.883 1.00 78.94 83 LEU A O 1
ATOM 681 N N . ARG A 1 84 ? -7.811 -17.419 16.499 1.00 75.25 84 ARG A N 1
ATOM 682 C CA . ARG A 1 84 ? -8.603 -18.635 16.277 1.00 75.25 84 ARG A CA 1
ATOM 683 C C . ARG A 1 84 ? -9.514 -18.975 17.463 1.00 75.25 84 ARG A C 1
ATOM 685 O O . ARG A 1 84 ? -10.625 -19.430 17.252 1.00 75.25 84 ARG A O 1
ATOM 692 N N . ARG A 1 85 ? -9.066 -18.720 18.698 1.00 75.50 85 ARG A N 1
ATOM 693 C CA . ARG A 1 85 ? -9.863 -18.927 19.924 1.00 75.50 85 ARG A CA 1
ATOM 694 C C . ARG A 1 85 ? -10.929 -17.863 20.180 1.00 75.50 85 ARG A C 1
ATOM 696 O O . ARG A 1 85 ? -11.757 -18.067 21.053 1.00 75.50 85 ARG A O 1
ATOM 703 N N . MET A 1 86 ? -10.862 -16.716 19.507 1.00 68.06 86 MET A N 1
ATOM 704 C CA . MET A 1 86 ? -11.889 -15.672 19.604 1.00 68.06 86 MET A CA 1
ATOM 705 C C . MET A 1 86 ? -12.993 -15.842 18.553 1.00 68.06 86 MET A C 1
ATOM 707 O O . MET A 1 86 ? -14.049 -15.234 18.699 1.00 68.06 86 MET A O 1
ATOM 711 N N . GLU A 1 87 ? -12.747 -16.629 17.501 1.00 62.81 87 GLU A N 1
ATOM 712 C CA . GLU A 1 87 ? -13.746 -16.979 16.481 1.00 62.81 87 GLU A CA 1
ATOM 713 C C . GLU A 1 87 ? -14.579 -18.233 16.834 1.00 62.81 87 GLU A C 1
ATOM 715 O O . GLU A 1 87 ? -15.561 -18.503 16.143 1.00 62.81 87 GLU A O 1
ATOM 720 N N . GLU A 1 88 ? -14.220 -18.971 17.897 1.00 50.22 88 GLU A N 1
ATOM 721 C CA . GLU A 1 88 ? -15.025 -20.052 18.512 1.00 50.22 88 GLU A CA 1
ATOM 722 C C . GLU A 1 88 ? -15.959 -19.521 19.611 1.00 50.22 88 GLU A C 1
ATOM 724 O O . GLU A 1 88 ? -17.129 -19.971 19.646 1.00 50.22 88 GLU A O 1
#

Foldseek 3Di:
DDDDPPDDPPPPVVCVVLVHDSPDDPVSSVVSVVVVVVVVVVVVVVVLVVQCVVPNDVSNCVVPCPDDPDPDPVVVVVVVVVVVVVVD

Sequence (88 aa):
MKEDEANGPPNREMYALLHLSPDASDEEVHRVIDNRLKFITLTNIKLHMQIYDIYGMESLNSRLELGPKLNKLEEIKEQLEKLRRMEE

InterPro domains:
  IPR042162 Chaperone protein DnaJ 13 [PTHR44914] (49-88)

Radius of gyration: 20.91 Å; chains: 1; bounding box: 41×38×47 Å